Protein AF-A0A7W7LF27-F1 (afdb_monomer)

Foldseek 3Di:
DFKAFDVVLVVDDPVVVVCLCVPQPVVLCVVLVVFKDKDKAACCVPDDPGGIDMDIDGPDVPSVVVSVVSNCPRCCNVVDRMDDDDDDDDDVVVVVVCCVVPPPDDD

Secondary structure (DSSP, 8-state):
-EEEE-HHHHTS-HHHHHHHIIIIIHHHHHHHTTTEEEEEEE-TTT-SS-SEEEEEEES-HHHHHHHHHHHHTSHHHHTTSEEE-------TTHHHHHHHHS-S---

Organism: Streptomyces netropsis (NCBI:txid55404)

pLDDT: mean 95.55, std 7.49, range [53.78, 98.69]

Solvent-accessible surface area (backbone atoms only — not comparable to full-atom values): 6301 Å² total; per-residue (Å²): 60,32,24,32,71,34,72,73,46,70,70,44,53,71,67,57,51,49,49,50,37,64,72,52,46,51,58,53,54,60,77,38,53,91,55,39,48,78,48,80,44,88,28,60,93,77,43,93,91,36,35,30,36,37,53,73,50,63,93,41,72,64,60,52,50,50,50,52,52,54,50,46,71,20,64,55,34,64,74,48,34,36,44,80,60,61,76,75,87,83,67,85,65,49,68,59,55,45,49,73,76,55,59,97,71,92,123

Sequence (107 aa):
MTYTFAPRWLALSRPERGAMRAEHIEPVFAAYADRVSARFFDAEAFHGRFSDFAVLETEDLGAYYFLVEALRDTPLIAEGYLSFGEIFLGVADGFAEYERTHPAGLR

Radius of gyration: 17.42 Å; Cα contacts (8 Å, |Δi|>4): 122; chains: 1; bounding box: 34×19×56 Å

Nearest PDB structures (foldseek):
  3q08-assembly1_A  TM=8.149E-01  e=5.273E-04  Dechloromonas aromatica RCB
  2vxh-assembly1_A  TM=8.093E-01  e=1.182E-03  Azospira oryzae
  2vxh-assembly1_C  TM=8.102E-01  e=1.894E-03  Azospira oryzae
  2vxh-assembly1_B  TM=8.113E-01  e=2.837E-03  Azospira oryzae
  3nn1-assembly1_B  TM=9.369E-01  e=5.948E-03  Nitrospira defluvii

Structure (mmCIF, N/CA/C/O backbone):
data_AF-A0A7W7LF27-F1
#
_entry.id   AF-A0A7W7LF27-F1
#
loop_
_atom_site.group_PDB
_atom_site.id
_atom_site.type_symbol
_atom_site.label_atom_id
_atom_site.lab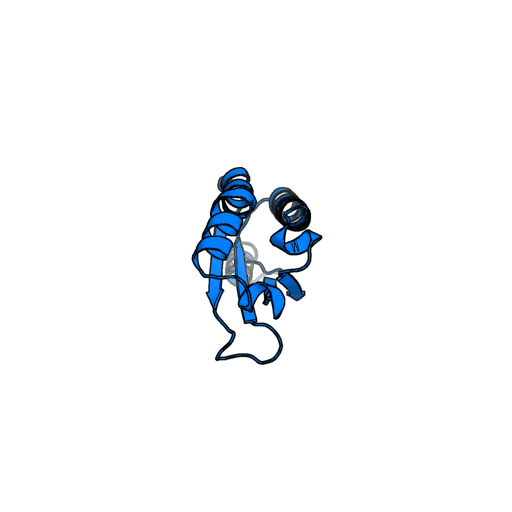el_alt_id
_atom_site.label_comp_id
_atom_site.label_asym_id
_atom_site.label_entity_id
_atom_site.label_seq_id
_atom_site.pdbx_PDB_ins_code
_atom_site.Cartn_x
_atom_site.Cartn_y
_atom_site.Cartn_z
_atom_site.occupancy
_atom_site.B_iso_or_equiv
_atom_site.auth_seq_id
_atom_site.auth_comp_id
_atom_site.auth_asym_id
_atom_site.auth_atom_id
_atom_site.pdbx_PDB_model_num
ATOM 1 N N . MET A 1 1 ? 0.017 -2.279 6.444 1.00 96.56 1 MET A N 1
ATOM 2 C CA . MET A 1 1 ? 0.336 -3.449 5.597 1.00 96.56 1 MET A CA 1
ATOM 3 C C . MET A 1 1 ? 1.754 -3.330 5.073 1.00 96.56 1 MET A C 1
ATOM 5 O O . MET A 1 1 ? 2.145 -2.231 4.701 1.00 96.56 1 MET A O 1
ATOM 9 N N . THR A 1 2 ? 2.517 -4.415 5.047 1.00 98.38 2 THR A N 1
ATOM 10 C CA . THR A 1 2 ? 3.876 -4.433 4.485 1.00 98.38 2 THR A CA 1
ATOM 11 C C . THR A 1 2 ? 3.864 -5.012 3.074 1.00 98.38 2 THR A C 1
ATOM 13 O O . THR A 1 2 ? 2.952 -5.762 2.717 1.00 98.38 2 THR A O 1
ATOM 16 N N . TYR A 1 3 ? 4.838 -4.644 2.248 1.00 98.19 3 TYR A N 1
ATOM 17 C CA . TYR A 1 3 ? 4.978 -5.180 0.898 1.00 98.19 3 TYR A CA 1
ATOM 18 C C . TYR A 1 3 ? 6.428 -5.143 0.415 1.00 98.19 3 TYR A C 1
ATOM 20 O O . TYR A 1 3 ? 7.273 -4.430 0.958 1.00 98.19 3 TYR A O 1
ATOM 28 N N . THR A 1 4 ? 6.706 -5.959 -0.600 1.00 98.19 4 THR A N 1
ATOM 29 C CA . THR A 1 4 ? 8.040 -6.102 -1.183 1.00 98.19 4 THR A CA 1
ATOM 30 C C . THR A 1 4 ? 7.972 -6.045 -2.695 1.00 98.19 4 THR A C 1
ATOM 32 O O . THR A 1 4 ? 7.239 -6.825 -3.313 1.00 98.19 4 THR A O 1
ATOM 35 N N . PHE A 1 5 ? 8.780 -5.176 -3.296 1.00 97.75 5 PHE A N 1
ATOM 36 C CA . PHE A 1 5 ? 8.987 -5.174 -4.740 1.00 97.75 5 PHE A CA 1
ATOM 37 C C . PHE A 1 5 ? 9.958 -6.278 -5.180 1.00 97.75 5 PHE A C 1
ATOM 39 O O . PHE A 1 5 ? 11.024 -6.478 -4.598 1.00 97.75 5 PHE A O 1
ATOM 46 N N . ALA A 1 6 ? 9.607 -6.989 -6.249 1.00 97.56 6 ALA A N 1
ATOM 47 C CA . ALA A 1 6 ? 10.430 -8.048 -6.823 1.00 97.56 6 ALA A CA 1
ATOM 48 C C . ALA A 1 6 ? 11.620 -7.476 -7.626 1.00 97.56 6 ALA A C 1
ATOM 50 O O . ALA A 1 6 ? 11.520 -6.379 -8.176 1.00 97.56 6 ALA A O 1
ATOM 51 N N . PRO A 1 7 ? 12.718 -8.231 -7.834 1.00 97.19 7 PRO A N 1
ATOM 52 C CA . PRO A 1 7 ? 13.855 -7.771 -8.640 1.00 97.19 7 PRO A CA 1
ATOM 53 C C . PRO A 1 7 ? 13.483 -7.279 -10.047 1.00 97.19 7 PRO A C 1
ATOM 55 O O . PRO A 1 7 ? 14.060 -6.314 -10.538 1.00 97.19 7 PRO A O 1
ATOM 58 N N . ARG A 1 8 ? 12.470 -7.878 -10.684 1.00 97.31 8 ARG A N 1
ATOM 59 C CA . ARG A 1 8 ? 11.970 -7.416 -11.990 1.00 97.31 8 ARG A CA 1
ATOM 60 C C . ARG A 1 8 ? 11.338 -6.023 -11.963 1.00 97.31 8 ARG A C 1
ATOM 62 O O . ARG A 1 8 ? 11.359 -5.352 -12.982 1.00 97.31 8 ARG A O 1
ATOM 69 N N . TRP A 1 9 ? 10.803 -5.578 -10.824 1.00 97.81 9 TRP A N 1
ATOM 70 C CA . TRP A 1 9 ? 10.344 -4.198 -10.651 1.00 97.81 9 TRP A CA 1
ATOM 71 C C . TRP A 1 9 ? 11.531 -3.245 -10.636 1.00 97.81 9 TRP A C 1
ATOM 73 O O . TRP A 1 9 ? 11.500 -2.187 -11.256 1.00 97.81 9 TRP A O 1
ATOM 83 N N . LEU A 1 10 ? 12.607 -3.647 -9.960 1.00 96.31 10 LEU A N 1
ATOM 84 C CA . LEU A 1 10 ? 13.840 -2.870 -9.878 1.00 96.31 10 LEU A CA 1
ATOM 85 C C . LEU A 1 10 ? 14.597 -2.831 -11.211 1.00 96.31 10 LEU A C 1
ATOM 87 O O . LEU A 1 10 ? 15.330 -1.877 -11.459 1.00 96.31 10 LEU A O 1
ATOM 91 N N . ALA A 1 11 ? 14.388 -3.833 -12.069 1.00 97.94 11 ALA A N 1
ATOM 92 C CA . ALA A 1 11 ? 14.902 -3.856 -13.433 1.00 97.94 11 ALA A CA 1
ATOM 93 C C . ALA A 1 11 ? 14.199 -2.848 -14.361 1.00 97.94 11 ALA A C 1
ATOM 95 O O . ALA A 1 11 ? 14.788 -2.457 -15.367 1.00 97.94 11 ALA A O 1
ATOM 96 N N . LEU A 1 12 ? 12.981 -2.401 -14.024 1.00 98.00 12 LEU A N 1
ATOM 97 C CA . LEU A 1 12 ? 12.296 -1.350 -14.772 1.00 98.00 12 LEU A CA 1
ATOM 98 C C . LEU A 1 12 ? 12.983 0.006 -14.571 1.00 98.00 12 LEU A C 1
ATOM 100 O O . LEU A 1 12 ? 13.359 0.425 -13.462 1.00 98.00 12 LEU A O 1
ATOM 104 N N . SER A 1 13 ? 13.061 0.757 -15.659 1.00 98.31 13 SER A N 1
ATOM 105 C CA . SER A 1 13 ? 13.453 2.156 -15.638 1.00 98.31 13 SER A CA 1
ATOM 106 C C . SER A 1 13 ? 12.480 2.985 -14.789 1.00 98.31 13 SER A C 1
ATOM 108 O O . SER A 1 13 ? 11.342 2.604 -14.500 1.00 98.31 13 SER A O 1
ATOM 110 N N . ARG A 1 14 ? 12.937 4.155 -14.334 1.00 97.38 14 ARG A N 1
ATOM 111 C CA . ARG A 1 14 ? 12.077 5.075 -13.575 1.00 97.38 14 ARG A CA 1
ATOM 112 C C . ARG A 1 14 ? 10.846 5.529 -14.384 1.00 97.38 14 ARG A C 1
ATOM 114 O O . ARG A 1 14 ? 9.773 5.546 -13.788 1.00 97.38 14 ARG A O 1
ATOM 121 N N . PRO A 1 15 ? 10.951 5.842 -15.695 1.00 98.44 15 PRO A N 1
ATOM 122 C CA . PRO A 1 15 ? 9.781 6.149 -16.519 1.00 98.44 15 PRO A CA 1
ATOM 123 C C . PRO A 1 15 ? 8.761 5.010 -16.599 1.00 98.44 15 PRO A C 1
ATOM 125 O O . PRO A 1 15 ? 7.576 5.269 -16.429 1.00 98.44 15 PRO A O 1
ATOM 128 N N . GLU A 1 16 ? 9.197 3.759 -16.775 1.00 98.19 16 GLU A N 1
ATOM 129 C CA . GLU A 1 16 ? 8.288 2.597 -16.804 1.00 98.19 16 GLU A CA 1
ATOM 130 C C . GLU A 1 16 ? 7.545 2.429 -15.474 1.00 98.19 16 GLU A C 1
ATOM 132 O O . GLU A 1 16 ? 6.333 2.227 -15.455 1.00 98.19 16 GLU A O 1
ATOM 137 N N . ARG A 1 17 ? 8.245 2.596 -14.344 1.00 98.19 17 ARG A N 1
ATOM 138 C CA . ARG A 1 17 ? 7.608 2.583 -13.016 1.00 98.19 17 ARG A CA 1
ATOM 139 C C . ARG A 1 17 ? 6.622 3.736 -12.829 1.00 98.19 17 ARG A C 1
ATOM 141 O O . ARG A 1 17 ? 5.580 3.547 -12.206 1.00 98.19 17 ARG A O 1
ATOM 148 N N . GLY A 1 18 ? 6.946 4.916 -13.355 1.00 98.12 18 GLY A N 1
ATOM 149 C CA . GLY A 1 18 ? 6.053 6.074 -13.358 1.00 98.12 18 GLY A CA 1
ATOM 150 C C . GLY A 1 18 ? 4.784 5.825 -14.173 1.00 98.12 18 GLY A C 1
ATOM 151 O O . GLY A 1 18 ? 3.693 6.096 -13.682 1.00 98.12 18 GLY A O 1
ATOM 152 N N . ALA A 1 19 ? 4.919 5.241 -15.366 1.00 98.19 19 ALA A N 1
ATOM 153 C CA . ALA A 1 19 ? 3.790 4.870 -16.216 1.00 98.19 19 ALA A CA 1
ATOM 154 C C . ALA A 1 19 ? 2.894 3.822 -15.539 1.00 98.19 19 ALA A C 1
ATOM 156 O O . ALA A 1 19 ? 1.696 4.051 -15.415 1.00 98.19 19 ALA A O 1
ATOM 157 N N . MET A 1 20 ? 3.479 2.748 -14.987 1.00 98.06 20 MET A N 1
ATOM 158 C CA . MET A 1 20 ? 2.737 1.739 -14.216 1.00 98.06 20 MET A CA 1
ATOM 159 C C . MET A 1 20 ? 1.918 2.380 -13.089 1.00 98.06 20 MET A C 1
ATOM 161 O O . MET A 1 20 ? 0.751 2.046 -12.887 1.00 98.06 20 MET A O 1
ATOM 165 N N . ARG A 1 21 ? 2.532 3.311 -12.345 1.00 97.25 21 ARG A N 1
ATOM 166 C CA . ARG A 1 21 ? 1.872 4.012 -11.241 1.00 97.25 21 ARG A CA 1
ATOM 167 C C . ARG A 1 21 ? 0.684 4.840 -11.731 1.00 97.25 21 ARG A C 1
ATOM 169 O O . ARG A 1 21 ? -0.406 4.674 -11.190 1.00 97.25 21 ARG A O 1
ATOM 176 N N . ALA A 1 22 ? 0.899 5.698 -12.724 1.00 98.38 22 ALA A N 1
ATOM 177 C CA . ALA A 1 22 ? -0.123 6.609 -13.229 1.00 98.38 22 ALA A CA 1
ATOM 178 C C . ALA A 1 22 ? -1.286 5.870 -13.911 1.00 98.38 22 ALA A C 1
ATOM 180 O O . ALA A 1 22 ? -2.441 6.257 -13.760 1.00 98.38 22 ALA A O 1
ATOM 181 N N . GLU A 1 23 ? -0.992 4.796 -14.645 1.00 98.38 23 GLU A N 1
ATOM 182 C CA . GLU A 1 23 ? -1.992 4.068 -15.427 1.00 98.38 23 GLU A CA 1
ATOM 183 C C . GLU A 1 23 ? -2.814 3.091 -14.580 1.00 98.38 23 GLU A C 1
ATOM 185 O O . GLU A 1 23 ? -4.019 2.959 -14.791 1.00 98.38 23 GLU A O 1
ATOM 190 N N . HIS A 1 24 ? -2.190 2.418 -13.609 1.00 98.19 24 HIS A N 1
ATOM 191 C CA . HIS A 1 24 ? -2.832 1.291 -12.926 1.00 98.19 24 HIS A CA 1
ATOM 192 C C . HIS A 1 24 ? -3.010 1.473 -11.419 1.00 98.19 24 HIS A C 1
ATOM 194 O O . HIS A 1 24 ? -3.905 0.857 -10.848 1.00 98.19 24 HIS A O 1
ATOM 200 N N . ILE A 1 25 ? -2.186 2.286 -10.751 1.00 97.88 25 ILE A N 1
ATOM 201 C CA . ILE A 1 25 ? -2.159 2.342 -9.277 1.00 97.88 25 ILE A CA 1
ATOM 202 C C . ILE A 1 25 ? -2.875 3.577 -8.743 1.00 97.88 25 ILE A C 1
ATOM 204 O O . ILE A 1 25 ? -3.733 3.468 -7.868 1.00 97.88 25 ILE A O 1
ATOM 208 N N . GLU A 1 26 ? -2.556 4.754 -9.276 1.00 98.25 26 GLU A N 1
ATOM 209 C CA . GLU A 1 26 ? -3.201 6.012 -8.889 1.00 98.25 26 GLU A CA 1
ATOM 210 C C . GLU A 1 26 ? -4.725 5.992 -9.095 1.00 98.25 26 GLU A C 1
ATOM 212 O O . GLU A 1 26 ? -5.428 6.407 -8.171 1.00 98.25 26 GLU A O 1
ATOM 217 N N . PRO A 1 27 ? -5.275 5.449 -10.203 1.00 98.62 27 PRO A N 1
ATOM 218 C CA . PRO A 1 27 ? -6.724 5.363 -10.381 1.00 98.62 27 PRO A CA 1
ATOM 219 C C . PRO A 1 27 ? -7.410 4.493 -9.327 1.00 98.62 27 PRO A C 1
ATOM 221 O O . PRO A 1 27 ? -8.509 4.824 -8.882 1.00 98.62 27 PRO A O 1
ATOM 224 N N . VAL A 1 28 ? -6.756 3.409 -8.891 1.00 98.62 28 VAL A N 1
ATOM 225 C CA . VAL A 1 28 ? -7.283 2.540 -7.834 1.00 98.62 28 VAL A CA 1
ATOM 226 C C . VAL A 1 28 ? -7.378 3.320 -6.529 1.00 98.62 28 VAL A C 1
ATOM 228 O O . VAL A 1 28 ? -8.458 3.398 -5.960 1.00 98.62 28 VAL A O 1
ATOM 231 N N . PHE A 1 29 ? -6.305 3.979 -6.081 1.00 98.31 29 PHE A N 1
ATOM 232 C CA . PHE A 1 29 ? -6.374 4.788 -4.858 1.00 98.31 29 PHE A CA 1
ATOM 233 C C . PHE A 1 29 ? -7.364 5.954 -4.971 1.00 98.31 29 PHE A C 1
ATOM 235 O O . PHE A 1 29 ? -8.092 6.222 -4.018 1.00 98.31 29 PHE A O 1
ATOM 242 N N . ALA A 1 30 ? -7.450 6.609 -6.132 1.00 98.38 30 ALA A N 1
ATOM 243 C CA . ALA A 1 30 ? -8.404 7.691 -6.362 1.00 98.38 30 ALA A CA 1
ATOM 244 C C . ALA A 1 30 ? -9.865 7.229 -6.218 1.00 98.38 30 ALA A C 1
ATOM 246 O O . ALA A 1 30 ? -10.681 7.964 -5.664 1.00 98.38 30 ALA A O 1
ATOM 247 N N . ALA A 1 31 ? -10.192 6.006 -6.651 1.00 98.50 31 ALA A N 1
ATOM 248 C CA . ALA A 1 31 ? -11.542 5.445 -6.559 1.00 98.50 31 ALA A CA 1
ATOM 249 C C . ALA A 1 31 ? -12.023 5.176 -5.116 1.00 98.50 31 ALA A C 1
ATOM 251 O O . ALA A 1 31 ? -13.227 5.029 -4.896 1.00 98.50 31 ALA A O 1
ATOM 252 N N . TYR A 1 32 ? -11.107 5.120 -4.143 1.00 98.56 32 TYR A N 1
ATOM 253 C CA . TYR A 1 32 ? -11.412 4.889 -2.723 1.00 98.56 32 TYR A CA 1
ATOM 254 C C . TYR A 1 32 ? -10.993 6.050 -1.813 1.00 98.56 32 TYR A C 1
ATOM 256 O O . TYR A 1 32 ? -11.121 5.942 -0.594 1.00 98.56 32 TYR A O 1
ATOM 264 N N . ALA A 1 33 ? -10.500 7.158 -2.373 1.00 97.94 33 ALA A N 1
ATOM 265 C CA . ALA A 1 33 ? -9.939 8.275 -1.610 1.00 97.94 33 ALA A CA 1
ATOM 266 C C . ALA A 1 33 ? -10.961 8.984 -0.700 1.00 97.94 33 ALA A C 1
ATOM 268 O O . ALA A 1 33 ? -10.573 9.713 0.210 1.00 97.94 33 ALA A O 1
ATOM 269 N N . ASP A 1 34 ? -12.258 8.773 -0.933 1.00 98.19 34 ASP A N 1
ATOM 270 C CA . ASP A 1 34 ? -13.351 9.269 -0.096 1.00 98.19 34 ASP A CA 1
ATOM 271 C C . ASP A 1 34 ? -13.530 8.474 1.209 1.00 98.19 34 ASP A C 1
ATOM 273 O O . ASP A 1 34 ? -14.105 8.988 2.166 1.00 98.19 34 ASP A O 1
ATOM 277 N N . ARG A 1 35 ? -13.044 7.228 1.254 1.00 98.38 35 ARG A N 1
ATOM 278 C CA . ARG A 1 35 ? -13.275 6.276 2.355 1.00 98.38 35 ARG A CA 1
ATOM 279 C C . ARG A 1 35 ? -12.002 5.698 2.955 1.00 98.38 35 ARG A C 1
ATOM 281 O O . ARG A 1 35 ? -12.032 5.223 4.088 1.00 98.38 35 ARG A O 1
ATOM 288 N N . VAL A 1 36 ? -10.896 5.706 2.216 1.00 98.56 36 VAL A N 1
ATOM 289 C CA . VAL A 1 36 ? -9.612 5.156 2.651 1.00 98.56 36 VAL A CA 1
ATOM 290 C C . VAL A 1 36 ? -8.517 6.189 2.424 1.00 98.56 36 VAL A C 1
ATOM 292 O O . VAL A 1 36 ? -8.251 6.589 1.292 1.00 98.56 36 VAL A O 1
ATOM 295 N N . SER A 1 37 ? -7.843 6.591 3.500 1.00 98.12 37 SER A N 1
ATOM 296 C CA . SER A 1 37 ? -6.624 7.392 3.408 1.00 98.12 37 SER A CA 1
ATOM 297 C C . SER A 1 37 ? -5.402 6.473 3.369 1.00 98.12 37 SER A C 1
ATOM 299 O O . SER A 1 37 ? -5.406 5.391 3.959 1.00 98.12 37 SER A O 1
ATOM 301 N N . ALA A 1 38 ? -4.352 6.884 2.657 1.00 97.81 38 ALA A N 1
ATOM 302 C CA . ALA A 1 38 ? -3.142 6.090 2.487 1.00 97.81 38 ALA A CA 1
ATOM 303 C C . ALA A 1 38 ? -1.887 6.923 2.746 1.00 97.81 38 ALA A C 1
ATOM 305 O O . ALA A 1 38 ? -1.721 8.017 2.205 1.00 97.81 38 ALA A O 1
ATOM 306 N N . ARG A 1 39 ? -0.968 6.371 3.539 1.00 98.06 39 ARG A N 1
ATOM 307 C CA . ARG A 1 39 ? 0.391 6.886 3.734 1.00 98.06 39 ARG A CA 1
ATOM 308 C C . ARG A 1 39 ? 1.390 5.778 3.431 1.00 98.06 39 ARG A C 1
ATOM 310 O O . ARG A 1 39 ? 1.224 4.665 3.925 1.00 98.06 39 ARG A O 1
ATOM 317 N N . PHE A 1 40 ? 2.414 6.084 2.641 1.00 98.06 40 PHE A N 1
ATOM 318 C CA . PHE A 1 40 ? 3.415 5.124 2.168 1.00 98.06 40 PHE A CA 1
ATOM 319 C C . PHE A 1 40 ? 4.786 5.450 2.753 1.00 98.06 40 PHE A C 1
ATOM 321 O O . PHE A 1 40 ? 5.125 6.623 2.906 1.00 9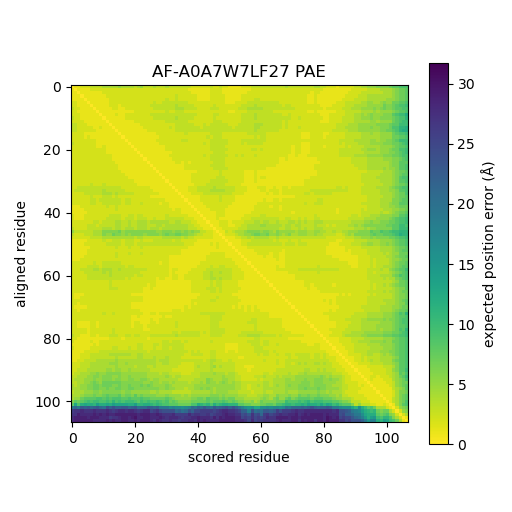8.06 40 PHE A O 1
ATOM 328 N N . PHE A 1 41 ? 5.551 4.411 3.071 1.00 98.31 41 PHE A N 1
ATOM 329 C CA . PHE A 1 41 ? 6.850 4.523 3.717 1.00 98.31 41 PHE A CA 1
ATOM 330 C C . PHE A 1 41 ? 7.836 3.526 3.111 1.00 98.31 41 PHE A C 1
ATOM 332 O O . PHE A 1 41 ? 7.581 2.317 3.110 1.00 98.31 41 PHE A O 1
ATOM 339 N N . ASP A 1 42 ? 8.973 4.060 2.680 1.00 97.56 42 ASP A N 1
ATOM 340 C CA . ASP A 1 42 ? 10.139 3.309 2.225 1.00 97.56 42 ASP A CA 1
ATOM 341 C C . ASP A 1 42 ? 10.852 2.696 3.447 1.00 97.56 42 ASP A C 1
ATOM 343 O O . ASP A 1 42 ? 11.082 3.366 4.463 1.00 97.56 42 ASP A O 1
ATOM 347 N N . ALA A 1 43 ? 11.182 1.408 3.381 1.00 97.56 43 ALA A N 1
ATOM 348 C CA . ALA A 1 43 ? 11.781 0.644 4.478 1.00 97.56 43 ALA A CA 1
ATOM 349 C C . ALA A 1 43 ? 12.961 -0.242 4.040 1.00 97.56 43 ALA A C 1
ATOM 351 O O . ALA A 1 43 ? 13.569 -0.912 4.878 1.00 97.56 43 ALA A O 1
ATOM 352 N N . GLU A 1 44 ? 13.338 -0.225 2.763 1.00 94.81 44 GLU A N 1
ATOM 353 C CA . GLU A 1 44 ? 14.296 -1.140 2.142 1.00 94.81 44 GLU A CA 1
ATOM 354 C C . GLU A 1 44 ? 15.718 -1.011 2.696 1.00 94.81 44 GLU A C 1
ATOM 356 O O . GLU A 1 44 ? 16.503 -1.956 2.633 1.00 94.81 44 GLU A O 1
ATOM 361 N N . ALA A 1 45 ? 16.048 0.145 3.276 1.00 96.50 45 ALA A N 1
ATOM 362 C CA . ALA A 1 45 ? 17.321 0.390 3.949 1.00 96.50 45 ALA A CA 1
ATOM 363 C C . ALA A 1 45 ? 17.292 0.066 5.455 1.00 96.50 45 ALA A C 1
ATOM 365 O O . ALA A 1 45 ? 18.335 0.089 6.109 1.00 96.50 45 ALA A O 1
ATOM 366 N N . PHE A 1 46 ? 16.115 -0.216 6.021 1.00 96.25 46 PHE A N 1
ATOM 367 C CA . PHE A 1 46 ? 15.896 -0.300 7.469 1.00 96.25 46 PHE A CA 1
ATOM 368 C C . PHE A 1 46 ? 15.333 -1.648 7.925 1.00 96.25 46 PHE A C 1
ATOM 370 O O . PHE A 1 46 ? 15.329 -1.936 9.122 1.00 96.25 46 PHE A O 1
ATOM 377 N N . HIS A 1 47 ? 14.867 -2.487 6.998 1.00 92.62 47 HIS A N 1
ATOM 378 C CA . HIS A 1 47 ? 14.250 -3.763 7.320 1.00 92.62 47 HIS A CA 1
ATOM 379 C C . HIS A 1 47 ? 14.572 -4.851 6.289 1.00 92.62 47 HIS A C 1
ATOM 381 O O . HIS A 1 47 ? 14.631 -4.603 5.092 1.00 92.62 47 HIS A O 1
ATOM 387 N N . GLY A 1 48 ? 14.772 -6.088 6.760 1.00 93.56 48 GLY A N 1
ATOM 388 C CA . GLY A 1 48 ? 15.172 -7.212 5.903 1.00 93.56 48 GLY A CA 1
ATOM 389 C C . GLY A 1 48 ? 14.028 -8.080 5.370 1.00 93.56 48 GLY A C 1
ATOM 390 O O . GLY A 1 48 ? 14.263 -8.896 4.484 1.00 93.56 48 GLY A O 1
ATOM 391 N N . ARG A 1 49 ? 12.803 -7.964 5.911 1.00 94.56 49 ARG A N 1
ATOM 392 C CA . ARG A 1 49 ? 11.667 -8.833 5.511 1.00 94.56 49 ARG A CA 1
ATOM 393 C C . ARG A 1 49 ? 10.712 -8.181 4.511 1.00 94.56 49 ARG A C 1
ATOM 395 O O . ARG A 1 49 ? 9.947 -8.893 3.871 1.00 94.56 49 ARG A O 1
ATOM 402 N N . PHE A 1 50 ? 10.713 -6.855 4.415 1.00 97.62 50 PHE A N 1
ATOM 403 C CA . PHE A 1 50 ? 9.874 -6.099 3.487 1.00 97.62 50 PHE A CA 1
ATOM 404 C C . PHE A 1 50 ? 10.609 -4.844 3.033 1.00 97.62 50 PHE A C 1
ATOM 406 O O . PHE A 1 50 ? 11.431 -4.332 3.793 1.00 97.62 50 PHE A O 1
ATOM 413 N N . SER A 1 51 ? 10.326 -4.378 1.817 1.00 97.44 51 SER A N 1
ATOM 414 C CA . SER A 1 51 ? 10.931 -3.148 1.292 1.00 97.44 51 SER A CA 1
ATOM 415 C C . SER A 1 51 ? 10.135 -1.909 1.673 1.00 97.44 51 SER A C 1
ATOM 417 O O . SER A 1 51 ? 10.712 -0.841 1.786 1.00 97.44 51 SER A O 1
ATOM 419 N N . ASP A 1 52 ? 8.836 -2.044 1.928 1.00 98.25 52 ASP A N 1
ATOM 420 C CA . ASP A 1 52 ? 7.959 -0.905 2.153 1.00 98.25 52 ASP A CA 1
ATOM 421 C C . ASP A 1 52 ? 6.801 -1.275 3.086 1.00 98.25 52 ASP A C 1
ATOM 423 O O . ASP A 1 52 ? 6.452 -2.449 3.283 1.00 98.25 52 ASP A O 1
ATOM 427 N N . PHE A 1 53 ? 6.136 -0.256 3.621 1.00 98.19 53 PHE A N 1
ATOM 428 C CA . PHE A 1 53 ? 4.835 -0.428 4.251 1.00 98.19 53 PHE A CA 1
ATOM 429 C C . PHE A 1 53 ? 3.904 0.750 3.975 1.00 98.19 53 PHE A C 1
ATOM 431 O O . PHE A 1 53 ? 4.323 1.869 3.685 1.00 98.19 53 PHE A O 1
ATOM 438 N N . ALA A 1 54 ? 2.606 0.479 4.057 1.00 98.12 54 ALA A N 1
ATOM 439 C CA . ALA A 1 54 ? 1.557 1.480 3.979 1.00 98.12 54 ALA A CA 1
ATOM 440 C C . ALA A 1 54 ? 0.684 1.442 5.233 1.00 98.12 54 ALA A C 1
ATOM 442 O O . ALA A 1 54 ? 0.332 0.367 5.738 1.00 98.12 54 ALA A O 1
ATOM 443 N N . VAL A 1 55 ? 0.315 2.625 5.712 1.00 98.12 55 VAL A N 1
ATOM 444 C CA . VAL A 1 55 ? -0.725 2.820 6.720 1.00 98.12 55 VAL A CA 1
ATOM 445 C C . VAL A 1 55 ? -1.979 3.263 5.983 1.00 98.12 55 VAL A C 1
ATOM 447 O O . VAL A 1 55 ? -1.967 4.291 5.307 1.00 98.12 55 VAL A O 1
ATOM 450 N N . LEU A 1 56 ? -3.024 2.444 6.082 1.00 97.94 56 LEU A N 1
ATOM 451 C CA . LEU A 1 56 ? -4.334 2.701 5.499 1.00 97.94 56 LEU A CA 1
ATOM 452 C C . LEU A 1 56 ? -5.315 2.935 6.645 1.00 97.94 56 LEU A C 1
ATOM 454 O O . LEU A 1 56 ? -5.409 2.092 7.537 1.00 97.94 56 LEU A O 1
ATOM 458 N N . GLU A 1 57 ? -6.008 4.068 6.629 1.00 98.19 57 GLU A N 1
ATOM 459 C CA . GLU A 1 57 ? -6.989 4.433 7.656 1.00 98.19 57 GLU A CA 1
ATOM 460 C C . GLU A 1 57 ? -8.373 4.523 7.016 1.00 98.19 57 GLU A C 1
ATOM 462 O O . GLU A 1 57 ? -8.531 5.060 5.917 1.00 98.19 57 GLU A O 1
ATOM 467 N N . THR A 1 58 ? -9.375 3.956 7.684 1.00 98.19 58 THR A N 1
ATOM 468 C CA . THR A 1 58 ? -10.755 3.930 7.200 1.00 98.19 58 THR A CA 1
ATOM 469 C C . THR A 1 58 ? -11.729 3.685 8.349 1.00 98.19 58 THR A C 1
ATOM 471 O O . THR A 1 58 ? -11.373 3.061 9.349 1.00 98.19 58 THR A O 1
ATOM 474 N N . GLU A 1 59 ? -12.973 4.120 8.166 1.00 97.62 59 GLU A N 1
ATOM 475 C CA . GLU A 1 59 ? -14.129 3.711 8.975 1.00 97.62 59 GLU A CA 1
ATOM 476 C C . GLU A 1 59 ? -14.956 2.606 8.279 1.00 97.62 59 GLU A C 1
ATOM 478 O O . GLU A 1 59 ? -15.886 2.054 8.864 1.00 97.62 59 GLU A O 1
ATOM 483 N N . ASP A 1 60 ? -14.603 2.246 7.039 1.00 98.06 60 ASP A N 1
ATOM 484 C CA . ASP A 1 60 ? -15.291 1.270 6.193 1.00 98.06 60 ASP A CA 1
ATOM 485 C C . ASP A 1 60 ? -14.329 0.133 5.803 1.00 98.06 60 ASP A C 1
ATOM 487 O O . ASP A 1 60 ? -13.582 0.198 4.821 1.00 98.06 60 ASP A O 1
ATOM 491 N N . LEU A 1 61 ? -14.364 -0.962 6.570 1.00 97.44 61 LEU A N 1
ATOM 492 C CA . LEU A 1 61 ? -13.554 -2.151 6.280 1.00 97.44 61 LEU A CA 1
ATOM 493 C C . LEU A 1 61 ? -13.904 -2.808 4.933 1.00 97.44 61 LEU A C 1
ATOM 495 O O . LEU A 1 61 ? -13.056 -3.496 4.362 1.00 97.44 61 LEU A O 1
ATOM 499 N N . GLY A 1 62 ? -15.116 -2.599 4.410 1.00 98.31 62 GLY A N 1
ATOM 500 C CA . GLY A 1 62 ? -15.510 -3.068 3.083 1.00 98.31 62 GLY A CA 1
ATOM 501 C C . GLY A 1 62 ? -14.794 -2.292 1.981 1.00 98.31 62 GLY A C 1
ATOM 502 O O . GLY A 1 62 ? -14.237 -2.899 1.067 1.00 98.31 62 GLY A O 1
ATOM 503 N N . ALA A 1 63 ? -14.724 -0.963 2.103 1.00 98.38 63 ALA A N 1
ATOM 504 C CA . ALA A 1 63 ? -13.939 -0.123 1.198 1.00 98.38 63 ALA A CA 1
ATOM 505 C C . ALA A 1 63 ? -12.448 -0.486 1.234 1.00 98.38 63 ALA A C 1
ATOM 507 O O . ALA A 1 63 ? -11.826 -0.598 0.179 1.00 98.38 63 ALA A O 1
ATOM 508 N N . TYR A 1 64 ? -11.888 -0.747 2.420 1.00 98.12 64 TYR A N 1
ATOM 509 C CA . TYR A 1 64 ? -10.524 -1.269 2.540 1.00 98.12 64 TYR A CA 1
ATOM 510 C C . TYR A 1 64 ? -10.346 -2.605 1.808 1.00 98.12 64 TYR A C 1
ATOM 512 O O . TYR A 1 64 ? -9.404 -2.760 1.031 1.00 98.12 64 TYR A O 1
ATOM 520 N N . TYR A 1 65 ? -11.249 -3.565 2.023 1.00 98.06 65 TYR A N 1
ATOM 521 C CA . TYR A 1 65 ? -11.177 -4.869 1.365 1.00 98.06 65 TYR A CA 1
ATOM 522 C C . TYR A 1 65 ? -11.216 -4.732 -0.164 1.00 98.06 65 TYR A C 1
ATOM 524 O O . TYR A 1 65 ? -10.367 -5.294 -0.854 1.00 98.06 65 TYR A O 1
ATOM 532 N N . PHE A 1 66 ? -12.139 -3.927 -0.698 1.00 98.69 66 PHE A N 1
ATOM 533 C CA . PHE A 1 66 ? -12.249 -3.700 -2.139 1.00 98.69 66 PHE A CA 1
ATOM 534 C C . PHE A 1 66 ? -11.072 -2.918 -2.725 1.00 98.69 66 PHE A C 1
ATOM 536 O O . PHE A 1 66 ? -10.672 -3.204 -3.851 1.00 98.69 66 PHE A O 1
ATOM 543 N N . LEU A 1 67 ? -10.469 -1.994 -1.973 1.00 98.50 67 LEU A N 1
ATOM 544 C CA . LEU A 1 67 ? -9.213 -1.360 -2.370 1.00 98.50 67 LEU A CA 1
ATOM 545 C C . LEU A 1 67 ? -8.107 -2.409 -2.544 1.00 98.50 67 LEU A C 1
ATOM 547 O O . LEU A 1 67 ? -7.404 -2.393 -3.552 1.00 98.50 67 LEU A O 1
ATOM 551 N N . VAL A 1 68 ? -7.951 -3.330 -1.586 1.00 98.00 68 VAL A N 1
ATOM 552 C CA . VAL A 1 68 ? -6.931 -4.385 -1.681 1.00 98.00 68 VAL A CA 1
ATOM 553 C C . VAL A 1 68 ? -7.218 -5.326 -2.852 1.00 98.00 68 VAL A C 1
ATOM 555 O O . VAL A 1 68 ? -6.291 -5.628 -3.598 1.00 98.00 68 VAL A O 1
ATOM 558 N N . GLU A 1 69 ? -8.468 -5.747 -3.067 1.00 98.50 69 GLU A N 1
ATOM 559 C CA . GLU A 1 69 ? -8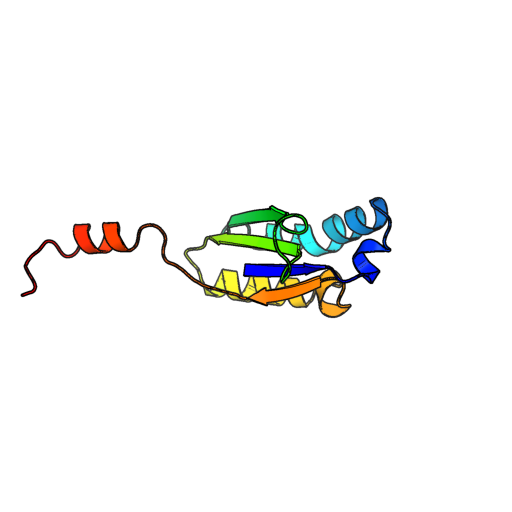.833 -6.561 -4.238 1.00 98.50 69 GLU A CA 1
ATOM 560 C C . GLU A 1 69 ? -8.539 -5.824 -5.5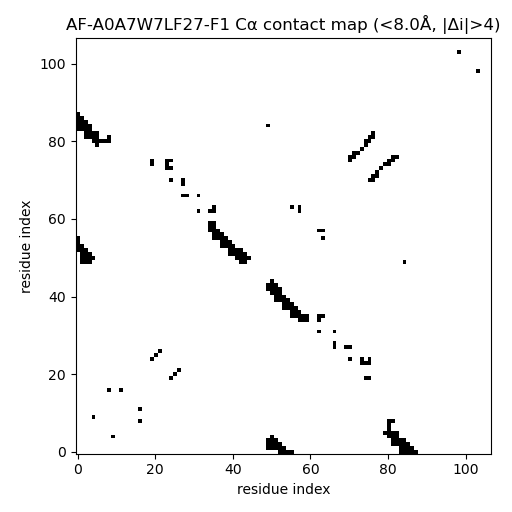54 1.00 98.50 69 GLU A C 1
ATOM 562 O O . GLU A 1 69 ? -7.869 -6.373 -6.425 1.00 98.50 69 GLU A O 1
ATOM 567 N N . ALA A 1 70 ? -8.914 -4.547 -5.668 1.00 98.50 70 ALA A N 1
ATOM 568 C CA . ALA A 1 70 ? -8.623 -3.744 -6.854 1.00 98.50 70 ALA A CA 1
ATOM 569 C C . ALA A 1 70 ? -7.113 -3.600 -7.106 1.00 98.50 70 ALA A C 1
ATOM 571 O O . ALA A 1 70 ? -6.675 -3.659 -8.251 1.00 98.50 70 ALA A O 1
ATOM 572 N N . LEU A 1 71 ? -6.297 -3.462 -6.053 1.00 98.12 71 LEU A N 1
ATOM 573 C CA . LEU A 1 71 ? -4.837 -3.471 -6.178 1.00 98.12 71 LEU A CA 1
ATOM 574 C C . LEU A 1 71 ? -4.317 -4.823 -6.680 1.00 98.12 71 LEU A C 1
ATOM 576 O O . LEU A 1 71 ? -3.385 -4.846 -7.486 1.00 98.12 71 LEU A O 1
ATOM 580 N N . ARG A 1 72 ? -4.901 -5.942 -6.228 1.00 98.00 72 ARG A N 1
ATOM 581 C CA . ARG A 1 72 ? -4.513 -7.294 -6.669 1.00 98.00 72 ARG A CA 1
ATOM 582 C C . ARG A 1 72 ? -4.763 -7.516 -8.157 1.00 98.00 72 ARG A C 1
ATOM 584 O O . ARG A 1 72 ? -3.976 -8.226 -8.777 1.00 98.00 72 ARG A O 1
ATOM 591 N N . ASP A 1 73 ? -5.782 -6.868 -8.712 1.00 97.88 73 ASP A N 1
ATOM 592 C CA . ASP A 1 73 ? -6.109 -6.923 -10.140 1.00 97.88 73 ASP A CA 1
ATOM 593 C C . ASP A 1 73 ? -5.199 -6.041 -11.015 1.00 97.88 73 ASP A C 1
ATOM 595 O O . ASP A 1 73 ? -5.200 -6.166 -12.240 1.00 97.88 73 ASP A O 1
ATOM 599 N N . THR A 1 74 ? -4.381 -5.164 -10.422 1.00 98.38 74 THR A N 1
ATOM 600 C CA . THR A 1 74 ? -3.421 -4.355 -11.191 1.00 98.38 74 THR A CA 1
ATOM 601 C C . THR A 1 74 ? -2.244 -5.199 -11.689 1.00 98.38 74 THR A C 1
ATOM 603 O O . THR A 1 74 ? -1.810 -6.118 -10.985 1.00 98.38 74 THR A O 1
ATOM 606 N N . PRO A 1 75 ? -1.615 -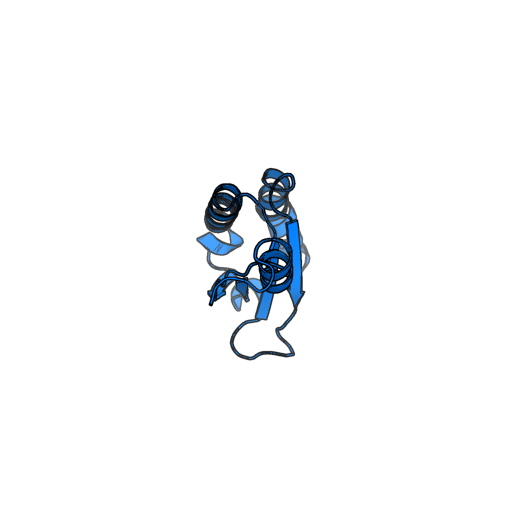4.844 -12.828 1.00 97.69 75 PRO A N 1
ATOM 607 C CA . PRO A 1 75 ? -0.405 -5.519 -13.299 1.00 97.69 75 PRO A CA 1
ATOM 608 C C . PRO A 1 75 ? 0.728 -5.523 -12.266 1.00 97.69 75 PRO A C 1
ATOM 610 O O . PRO A 1 75 ? 1.510 -6.470 -12.202 1.00 97.69 75 PRO A O 1
ATOM 613 N N . LEU A 1 76 ? 0.792 -4.513 -11.388 1.00 97.69 76 LEU A N 1
ATOM 614 C CA . LEU A 1 76 ? 1.788 -4.455 -10.320 1.00 97.69 76 LEU A CA 1
ATOM 615 C C . LEU A 1 76 ? 1.762 -5.709 -9.431 1.00 97.69 76 LEU A C 1
ATOM 617 O O . LEU A 1 76 ? 2.822 -6.210 -9.054 1.00 97.69 76 LEU A O 1
ATOM 621 N N . ILE A 1 77 ? 0.578 -6.246 -9.129 1.00 97.44 77 ILE A N 1
ATOM 622 C CA . ILE A 1 77 ? 0.424 -7.436 -8.281 1.00 97.44 77 ILE A CA 1
ATOM 623 C C . ILE A 1 77 ? 0.145 -8.680 -9.117 1.00 97.44 77 ILE A C 1
ATOM 625 O O . ILE A 1 77 ? 0.806 -9.697 -8.911 1.00 97.44 77 ILE A O 1
ATOM 629 N N . ALA A 1 78 ? -0.777 -8.600 -10.078 1.00 97.62 78 ALA A N 1
ATOM 630 C CA . ALA A 1 78 ? -1.174 -9.725 -10.917 1.00 97.62 78 ALA A CA 1
ATOM 631 C C . ALA A 1 78 ? -0.001 -10.283 -11.729 1.00 97.62 78 ALA A C 1
ATOM 633 O O . ALA A 1 78 ? 0.148 -11.499 -11.854 1.00 97.62 78 ALA A O 1
ATOM 634 N N . GLU A 1 79 ? 0.880 -9.411 -12.230 1.00 97.50 79 G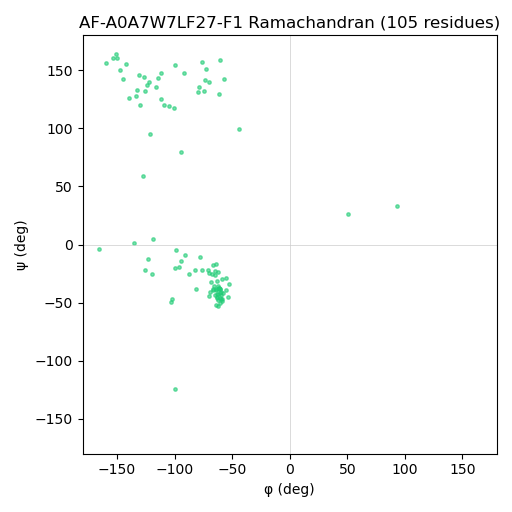LU A N 1
ATOM 635 C CA . GLU A 1 79 ? 2.090 -9.871 -12.899 1.00 97.50 79 GLU A CA 1
ATOM 636 C C . GLU A 1 79 ? 3.184 -10.201 -11.896 1.00 97.50 79 GLU A C 1
ATOM 638 O O . GLU A 1 79 ? 4.019 -11.028 -12.231 1.00 97.50 79 GLU A O 1
A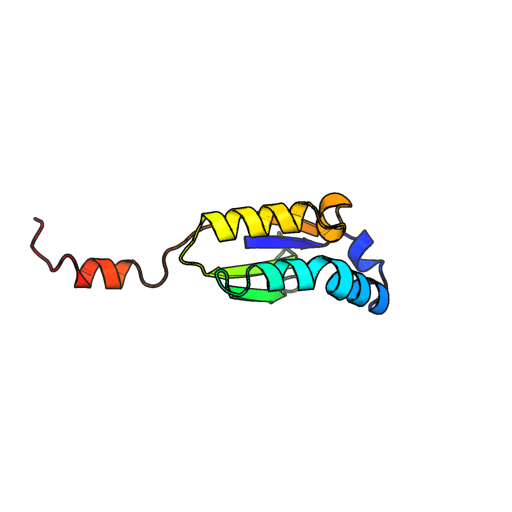TOM 643 N N . GLY A 1 80 ? 3.141 -9.651 -10.672 1.00 96.56 80 GLY A N 1
ATOM 644 C CA . GLY A 1 80 ? 3.983 -9.950 -9.504 1.00 96.56 80 GLY A CA 1
ATOM 645 C C . GLY A 1 80 ? 5.226 -9.059 -9.366 1.00 96.56 80 GLY A C 1
ATOM 646 O O . GLY A 1 80 ? 6.300 -9.517 -8.954 1.00 96.56 80 GLY A O 1
ATOM 647 N N . TYR A 1 81 ? 5.125 -7.798 -9.776 1.00 98.12 81 TYR A N 1
ATOM 648 C CA . TYR A 1 81 ? 6.134 -6.778 -9.484 1.00 98.12 81 TYR A CA 1
ATOM 649 C C . TYR A 1 81 ? 6.190 -6.427 -7.994 1.00 98.12 81 TYR A C 1
ATOM 651 O O . TYR A 1 81 ? 7.245 -6.029 -7.503 1.00 98.12 81 TYR A O 1
ATOM 659 N N . LEU A 1 82 ? 5.086 -6.629 -7.279 1.00 97.81 82 LEU A N 1
ATOM 660 C CA . LEU A 1 82 ? 4.942 -6.446 -5.843 1.00 97.81 82 LEU A CA 1
ATOM 661 C C . LEU A 1 82 ? 4.275 -7.676 -5.225 1.00 97.81 82 LEU A C 1
ATOM 663 O O . LEU A 1 82 ? 3.394 -8.293 -5.820 1.00 97.81 82 LEU A O 1
ATOM 667 N N . SER A 1 83 ? 4.679 -8.002 -4.001 1.00 97.00 83 SER A N 1
ATOM 668 C CA . SER A 1 83 ? 4.009 -8.986 -3.151 1.00 97.00 83 SER A CA 1
ATOM 669 C C . SER A 1 83 ? 3.623 -8.350 -1.821 1.00 97.00 83 SER A C 1
ATOM 671 O O . SER A 1 83 ? 4.409 -7.601 -1.238 1.00 97.00 83 SER A O 1
ATOM 673 N N . PHE A 1 84 ? 2.413 -8.637 -1.342 1.00 97.25 84 PHE A N 1
ATOM 674 C CA . PHE A 1 84 ? 2.015 -8.253 0.008 1.00 97.25 84 PHE A CA 1
ATOM 675 C C . PHE A 1 84 ? 2.705 -9.143 1.042 1.00 97.25 84 PHE A C 1
ATOM 677 O O . PHE A 1 84 ? 2.858 -10.347 0.840 1.00 97.25 84 PHE A O 1
ATOM 684 N N . GLY A 1 85 ? 3.103 -8.528 2.150 1.00 96.75 85 GLY A N 1
ATOM 685 C CA . GLY A 1 85 ? 3.562 -9.207 3.350 1.00 96.75 85 GLY A CA 1
ATOM 686 C C . GLY A 1 85 ? 2.452 -9.280 4.397 1.00 96.75 85 GLY A C 1
ATOM 687 O O . GLY A 1 85 ? 1.356 -9.779 4.153 1.00 96.75 85 GLY A O 1
ATOM 688 N N . GLU A 1 86 ? 2.748 -8.772 5.587 1.00 96.25 86 GLU A N 1
ATOM 689 C CA . GLU A 1 86 ? 1.849 -8.792 6.737 1.00 96.25 86 GLU A CA 1
ATOM 690 C C . GLU A 1 86 ? 0.802 -7.669 6.638 1.00 96.25 86 GLU A C 1
ATOM 692 O O . GLU A 1 86 ? 1.114 -6.489 6.431 1.00 96.25 86 GLU A O 1
ATOM 697 N N . ILE A 1 87 ? -0.464 -8.036 6.837 1.00 95.94 87 ILE A N 1
ATOM 698 C CA . ILE A 1 87 ? -1.577 -7.107 7.026 1.00 95.94 87 ILE A CA 1
ATOM 699 C C . ILE A 1 87 ? -2.009 -7.208 8.485 1.00 95.94 87 ILE A C 1
ATOM 701 O O . ILE A 1 87 ? -2.402 -8.273 8.953 1.00 95.94 87 ILE A O 1
ATOM 705 N N . PHE A 1 88 ? -1.937 -6.090 9.195 1.00 95.62 88 PHE A N 1
ATOM 706 C CA . PHE A 1 88 ? -2.391 -5.966 10.572 1.00 95.62 88 PHE A CA 1
ATOM 707 C C . PHE A 1 88 ? -3.365 -4.796 10.672 1.00 95.62 88 PHE A C 1
ATOM 709 O O . PHE A 1 88 ? -3.209 -3.788 9.979 1.00 95.62 88 PHE A O 1
ATOM 716 N N . LEU A 1 89 ? -4.368 -4.960 11.530 1.00 96.12 89 LEU A N 1
ATOM 717 C CA . LEU A 1 89 ? -5.387 -3.961 11.820 1.00 96.12 89 LEU A CA 1
ATOM 718 C C . LEU A 1 89 ? -5.212 -3.468 13.254 1.00 96.12 89 LEU A C 1
ATOM 720 O O . LEU A 1 89 ? -4.808 -4.222 14.139 1.00 96.12 89 LEU A O 1
ATOM 724 N N . GLY A 1 90 ? -5.539 -2.202 13.472 1.00 95.62 90 GLY A N 1
ATOM 725 C CA . GLY A 1 90 ? -5.540 -1.576 14.784 1.00 95.62 90 GLY A CA 1
ATOM 726 C C . GLY A 1 90 ? -6.590 -0.477 14.836 1.00 95.62 90 GLY A C 1
ATOM 727 O O . GLY A 1 90 ? -7.030 0.016 13.800 1.00 95.62 90 GLY A O 1
ATOM 728 N N . VAL A 1 91 ? -6.986 -0.107 16.049 1.00 95.81 91 VAL A N 1
ATOM 729 C CA . VAL A 1 91 ? -7.881 1.025 16.298 1.00 95.81 91 VAL A CA 1
ATOM 730 C C . VAL A 1 91 ? -7.032 2.163 16.848 1.00 95.81 91 VAL A C 1
ATOM 732 O O . VAL A 1 91 ? -6.394 2.002 17.891 1.00 95.81 91 VAL A O 1
ATOM 735 N N . ALA A 1 92 ? -6.999 3.292 16.139 1.00 94.38 92 ALA A N 1
ATOM 736 C CA . ALA A 1 92 ? -6.301 4.487 16.601 1.00 94.38 92 ALA A CA 1
ATOM 737 C C . ALA A 1 92 ? -6.917 4.965 17.923 1.00 94.38 92 ALA A C 1
ATOM 739 O O . ALA A 1 92 ? -8.136 5.057 18.037 1.00 94.38 92 ALA A O 1
ATOM 740 N N . ASP A 1 93 ? -6.070 5.195 18.929 1.00 94.62 93 ASP A N 1
ATOM 741 C CA . ASP A 1 93 ? -6.462 5.678 20.260 1.00 94.62 93 ASP A CA 1
ATOM 742 C C . ASP A 1 93 ? -7.604 4.891 20.935 1.00 94.62 93 ASP A C 1
ATOM 744 O O . ASP A 1 93 ? -8.301 5.406 21.811 1.00 94.62 93 ASP A O 1
ATOM 748 N N . GLY A 1 94 ? -7.775 3.606 20.589 1.00 93.94 94 GLY A N 1
ATOM 749 C CA . GLY A 1 94 ? -8.893 2.792 21.082 1.00 93.94 94 GLY A CA 1
ATOM 750 C C . GLY A 1 94 ? -8.955 2.680 22.611 1.00 93.94 94 GLY A C 1
ATOM 751 O O . GLY A 1 94 ? -10.039 2.591 23.183 1.00 93.94 94 GLY A O 1
ATOM 752 N N . PHE A 1 95 ? -7.804 2.749 23.287 1.00 93.44 95 PHE A N 1
ATOM 753 C CA . PHE A 1 95 ? -7.735 2.807 24.749 1.00 93.44 95 PHE A CA 1
ATOM 754 C C . PHE A 1 95 ? -8.394 4.075 25.316 1.00 93.44 95 PHE A C 1
ATOM 756 O O . PHE A 1 95 ? -9.198 3.979 26.240 1.00 93.44 95 PHE A O 1
ATOM 763 N N . ALA A 1 96 ? -8.110 5.247 24.741 1.00 93.50 96 ALA A N 1
ATOM 764 C CA . ALA A 1 96 ? -8.662 6.515 25.216 1.00 93.50 96 ALA A CA 1
ATOM 765 C C . ALA A 1 96 ? -10.183 6.582 25.007 1.00 93.50 96 ALA A C 1
ATOM 767 O O . ALA A 1 96 ? -10.919 7.045 25.880 1.00 93.50 96 ALA A O 1
ATOM 768 N N . GLU A 1 97 ? -10.670 6.067 23.875 1.00 93.19 97 GLU A N 1
ATOM 769 C CA . GLU A 1 97 ? -12.106 5.966 23.601 1.00 93.19 97 GLU A CA 1
ATOM 770 C C . GLU A 1 97 ? -12.817 5.046 24.600 1.00 93.19 97 GLU A C 1
ATOM 772 O O . GLU A 1 97 ? -13.894 5.376 25.112 1.00 93.19 97 GLU A O 1
ATOM 777 N N . TYR A 1 98 ? -12.194 3.910 24.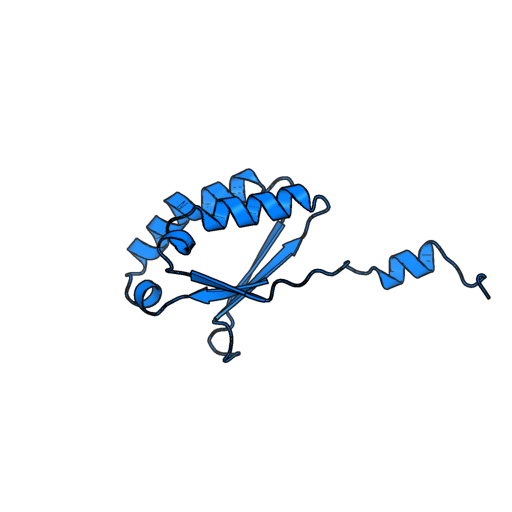921 1.00 92.56 98 TYR A N 1
ATOM 778 C CA . TYR A 1 98 ? -12.708 2.984 25.920 1.00 92.56 98 TYR A CA 1
ATOM 779 C C . TYR A 1 98 ? -12.819 3.653 27.296 1.00 92.56 98 TYR A C 1
ATOM 781 O O . TYR A 1 98 ? -13.891 3.625 27.894 1.00 92.56 98 TYR A O 1
ATOM 789 N N . GLU A 1 99 ? -11.766 4.321 27.777 1.00 93.44 99 GLU A N 1
ATOM 790 C CA . GLU A 1 99 ? -11.791 5.020 29.073 1.00 93.44 99 GLU A CA 1
ATOM 791 C C . GLU A 1 99 ? -12.848 6.132 29.131 1.00 93.44 99 GLU A C 1
ATOM 793 O O . GLU A 1 99 ? -13.524 6.299 30.149 1.00 93.44 99 GLU A O 1
ATOM 798 N N . ARG A 1 100 ? -13.031 6.872 28.030 1.00 92.31 100 ARG A N 1
ATOM 799 C CA . ARG A 1 100 ? -14.028 7.947 27.926 1.00 92.31 100 ARG A CA 1
ATOM 800 C C . ARG A 1 100 ? -15.465 7.426 27.999 1.00 92.31 100 ARG A C 1
ATOM 802 O O . ARG A 1 100 ? -16.336 8.111 28.533 1.00 92.31 100 ARG A O 1
ATOM 809 N N . THR A 1 101 ? -15.723 6.249 27.434 1.00 93.12 101 THR A N 1
ATOM 810 C CA . THR A 1 101 ? -17.068 5.654 27.333 1.00 93.12 101 THR A CA 1
ATOM 811 C C . THR A 1 101 ? -17.383 4.661 28.454 1.00 93.12 101 THR A C 1
ATOM 813 O O . THR A 1 101 ? -18.555 4.421 28.736 1.00 93.12 101 THR A O 1
ATOM 816 N N . HIS A 1 102 ? -16.358 4.134 29.130 1.00 88.75 102 HIS A N 1
ATOM 817 C CA . HIS A 1 102 ? -16.459 3.164 30.223 1.00 88.75 102 HIS A CA 1
ATOM 818 C C . HIS A 1 102 ? -15.678 3.637 31.467 1.00 88.75 102 HIS A C 1
ATOM 820 O O . HIS A 1 102 ? -14.765 2.940 31.925 1.00 88.75 102 HIS A O 1
ATOM 826 N N . PRO A 1 103 ? -16.009 4.814 32.041 1.00 75.31 103 PRO A N 1
ATOM 827 C CA . PRO A 1 103 ? -15.312 5.339 33.211 1.00 75.31 103 PRO A CA 1
ATOM 828 C C . PRO A 1 103 ? -15.368 4.341 34.374 1.00 75.31 103 PRO A C 1
ATOM 830 O O . PRO A 1 103 ? -16.371 3.653 34.565 1.00 75.31 103 PRO A O 1
ATOM 833 N N . ALA A 1 104 ? -14.270 4.252 35.131 1.00 71.44 104 ALA A N 1
ATOM 834 C CA . ALA A 1 104 ? -14.023 3.241 36.160 1.00 71.44 104 ALA A CA 1
ATOM 835 C C . ALA A 1 104 ? -15.241 2.989 37.076 1.00 71.44 104 ALA A C 1
ATOM 837 O O . ALA A 1 104 ? -15.506 3.734 38.017 1.00 71.44 104 ALA A O 1
ATOM 838 N N . GLY A 1 105 ? -15.965 1.908 36.777 1.00 59.09 105 GLY A N 1
ATOM 839 C CA . GLY A 1 105 ? -17.169 1.467 37.488 1.00 59.09 105 GLY A CA 1
ATOM 840 C C . GLY A 1 105 ? -17.607 0.031 37.166 1.00 59.09 105 GLY A C 1
ATOM 841 O O . GLY A 1 105 ? -18.532 -0.469 37.794 1.00 59.09 105 GLY A O 1
ATOM 842 N N . LEU A 1 106 ? -16.930 -0.658 36.240 1.00 58.84 106 LEU A N 1
ATOM 843 C CA . LEU A 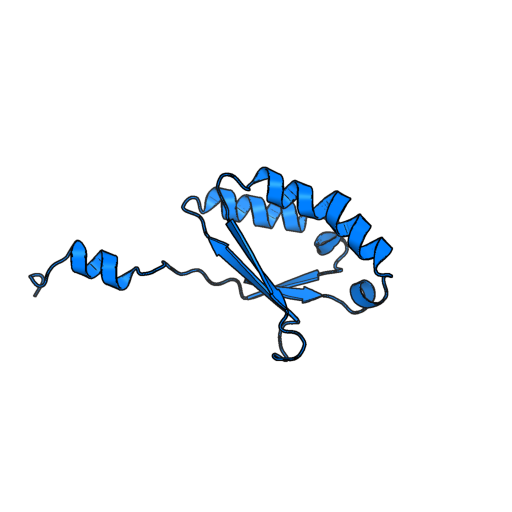1 106 ? -17.061 -2.104 36.036 1.00 58.84 106 LEU A CA 1
ATOM 844 C C . LEU A 1 106 ? -15.963 -2.828 36.829 1.00 58.84 106 LEU A C 1
ATOM 846 O O . LEU A 1 106 ? -14.917 -3.198 36.295 1.00 58.84 106 LEU A O 1
ATOM 850 N N . ARG A 1 107 ? -16.198 -2.972 38.133 1.00 53.78 107 ARG A N 1
ATOM 851 C CA . ARG A 1 107 ? -15.650 -4.052 38.958 1.00 53.78 107 ARG A CA 1
ATOM 852 C C . ARG A 1 107 ? -16.809 -4.802 39.585 1.00 53.78 107 ARG A C 1
ATOM 854 O O . ARG A 1 107 ? -17.762 -4.114 40.009 1.00 53.78 107 ARG A O 1
#

Mean predicted aligned error: 3.72 Å

InterPro domains:
  IPR031409 Darcynin [PF17074] (5-97)